Protein AF-A0A2J6WGG9-F1 (afdb_monomer)

Radius of gyration: 17.37 Å; Cα contacts (8 Å, |Δi|>4): 308; chains: 1; bounding box: 37×40×48 Å

Mean predicted aligned error: 5.73 Å

Foldseek 3Di:
DPDPQKKKFKAAQQQATCDIPDPVCRVRHRPHPCVPPQEPVVVVLVVLVLVLCLVVQAKAKDKFWDADQFKTWIWIWIWGADPNSMIMIMIGTDDIDTDPDGDDADPPDPAEWEAEPGHRFTDDPLDTHRPVVCCVVVVQVVDPHHHHYDYYHGPVRVVVSVVSSVVSSVD

Secondary structure (DSSP, 8-state):
----SEEEEEE-TT-BEEEES-TGGGGGTTSBGGGG---HHHHHHHHHHHHHHHHH-S-EEEEEE---SSEEEEEEEEEEE-GGG-EEEEEEEEEEEE-SS-----TT-S-EEEEETTT-PEEETTEEE-HHHHHHHTTGGGSSSPPEEEEE--HHHHHHHHHHHHHHHH-

Sequence (171 aa):
MAENNTLIYYLDENNVILNTSEILAKQNICKNYFDFINDEMLKIILSRIFDSVRKKGSPFKTSYRCDNEDELRLYDLEITPMVNNILKLKHELVNTTKRATKLHFSSNSDIIFTMCAWCNKIKYRDIFIELEDAVNKMKLLEYNFLPKFSHGICPDCYTGLIKEIEEYERK

Organism: NCBI:txid477976

pLDDT: mean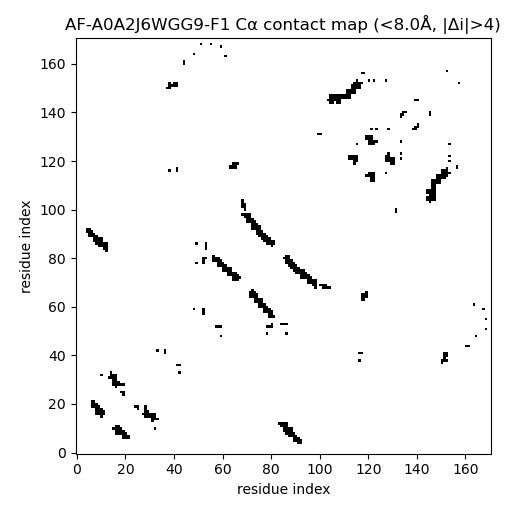 88.32, std 12.35, range [38.44, 98.69]

Structure (mmCIF, N/CA/C/O backbone):
data_AF-A0A2J6WGG9-F1
#
_entry.id   AF-A0A2J6WGG9-F1
#
loop_
_atom_site.group_PDB
_atom_site.id
_atom_site.type_symbol
_atom_site.label_atom_id
_atom_site.label_alt_id
_atom_site.label_comp_id
_atom_site.label_asym_id
_atom_site.label_entity_id
_atom_site.label_seq_id
_atom_site.pdbx_PDB_ins_code
_atom_site.Cartn_x
_atom_site.Cartn_y
_atom_site.Cartn_z
_atom_site.occupancy
_atom_site.B_iso_or_equiv
_a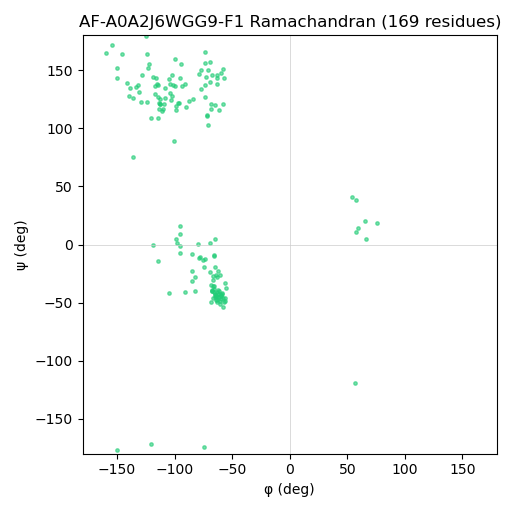tom_site.auth_seq_id
_atom_site.auth_comp_id
_atom_site.auth_asym_id
_atom_site.auth_atom_id
_atom_site.pdbx_PDB_model_num
ATOM 1 N N . MET A 1 1 ? 6.583 24.698 -0.724 1.00 38.44 1 MET A N 1
ATOM 2 C CA . MET A 1 1 ? 5.472 24.198 0.113 1.00 38.44 1 MET A CA 1
ATOM 3 C C . MET A 1 1 ? 6.020 22.980 0.824 1.00 38.44 1 MET A C 1
ATOM 5 O O . MET A 1 1 ? 6.586 22.148 0.134 1.00 38.44 1 MET A O 1
ATOM 9 N N . ALA A 1 2 ? 6.008 22.936 2.157 1.00 40.22 2 ALA A N 1
ATOM 10 C CA . ALA A 1 2 ? 6.497 21.760 2.873 1.00 40.22 2 ALA A CA 1
ATOM 11 C C . ALA A 1 2 ? 5.618 20.570 2.468 1.00 40.22 2 ALA A C 1
ATOM 13 O O . ALA A 1 2 ? 4.406 20.627 2.677 1.00 40.22 2 ALA A O 1
ATOM 14 N N . GLU A 1 3 ? 6.196 19.562 1.814 1.00 54.19 3 GLU A N 1
ATOM 15 C CA . GLU A 1 3 ? 5.492 18.302 1.593 1.00 54.19 3 GLU A CA 1
ATOM 16 C C . GLU A 1 3 ? 5.115 17.765 2.967 1.00 54.19 3 GLU A C 1
ATOM 18 O O . GLU A 1 3 ? 5.949 17.620 3.861 1.00 54.19 3 GLU A O 1
ATOM 23 N N . ASN A 1 4 ? 3.818 17.578 3.178 1.00 63.12 4 ASN A N 1
ATOM 24 C CA . ASN A 1 4 ? 3.342 16.983 4.403 1.00 63.12 4 ASN A CA 1
ATOM 25 C C . ASN A 1 4 ? 3.747 15.508 4.320 1.00 63.12 4 ASN A C 1
ATOM 27 O O . ASN A 1 4 ? 3.121 14.738 3.599 1.00 63.12 4 ASN A O 1
ATOM 31 N N . ASN A 1 5 ? 4.807 15.112 5.029 1.00 85.06 5 ASN A N 1
ATOM 32 C CA . ASN A 1 5 ? 5.339 13.740 5.013 1.00 85.06 5 ASN A CA 1
ATOM 33 C C . ASN A 1 5 ? 4.362 12.707 5.598 1.00 85.06 5 ASN A C 1
ATOM 35 O O . ASN A 1 5 ? 4.718 11.550 5.796 1.00 85.06 5 ASN A O 1
ATOM 39 N N . THR A 1 6 ? 3.145 13.116 5.949 1.00 91.19 6 THR A N 1
ATOM 40 C CA . THR A 1 6 ? 2.136 12.270 6.560 1.00 91.19 6 THR A CA 1
ATOM 41 C C . THR A 1 6 ? 0.770 12.516 5.931 1.00 91.19 6 THR A C 1
ATOM 43 O O . THR A 1 6 ? 0.247 13.632 5.951 1.00 91.19 6 THR A O 1
ATOM 46 N N . LEU A 1 7 ? 0.159 11.433 5.461 1.00 92.88 7 LEU A N 1
ATOM 47 C CA . LEU A 1 7 ? -1.213 11.382 4.975 1.00 92.88 7 LEU A CA 1
ATOM 48 C C . LEU A 1 7 ? -2.036 10.497 5.911 1.00 92.88 7 LEU A C 1
ATOM 50 O O . LEU A 1 7 ? -1.668 9.359 6.192 1.00 92.88 7 LEU A O 1
ATOM 54 N N . ILE A 1 8 ? -3.150 11.025 6.408 1.00 96.19 8 ILE A N 1
ATOM 55 C CA . ILE A 1 8 ? -4.048 10.316 7.316 1.00 96.19 8 ILE A CA 1
ATOM 56 C C . ILE A 1 8 ? -5.406 10.150 6.651 1.00 96.19 8 ILE A C 1
ATOM 58 O O . ILE A 1 8 ? -5.939 11.118 6.108 1.00 96.19 8 ILE A O 1
ATOM 62 N N . TYR A 1 9 ? -5.984 8.958 6.764 1.00 97.12 9 TYR A N 1
ATOM 63 C CA . TYR A 1 9 ? -7.390 8.686 6.479 1.00 97.12 9 TYR A CA 1
ATOM 64 C C . TYR A 1 9 ? -8.097 8.184 7.735 1.00 97.12 9 TYR A C 1
ATOM 66 O O . TYR A 1 9 ? -7.519 7.447 8.535 1.00 97.12 9 TYR A O 1
ATOM 74 N N . TYR A 1 10 ? -9.358 8.572 7.887 1.00 97.81 10 TYR A N 1
ATOM 75 C CA . TYR A 1 10 ? -10.272 8.022 8.880 1.00 97.81 10 TYR A CA 1
ATOM 76 C C . TYR A 1 10 ? -11.355 7.255 8.143 1.00 97.81 10 TYR A C 1
ATOM 78 O O . TYR A 1 10 ? -12.042 7.845 7.309 1.00 97.81 10 TYR A O 1
ATOM 86 N N . LEU A 1 11 ? -11.484 5.964 8.425 1.00 98.31 11 LEU A N 1
ATOM 87 C CA . LEU A 1 11 ? -12.409 5.069 7.741 1.00 98.31 11 LEU A CA 1
ATOM 88 C C . LEU A 1 11 ? -13.484 4.583 8.707 1.00 98.31 11 LEU A C 1
ATOM 90 O O . LEU A 1 11 ? -13.152 4.226 9.835 1.00 98.31 11 LEU A O 1
ATOM 94 N N . ASP A 1 12 ? -14.741 4.539 8.277 1.00 97.81 12 ASP A N 1
ATOM 95 C CA . ASP A 1 12 ? -15.807 3.888 9.046 1.00 97.81 12 ASP A CA 1
ATOM 96 C C . ASP A 1 12 ? -15.715 2.351 8.985 1.00 97.81 12 ASP A C 1
ATOM 98 O O . ASP A 1 12 ? -14.765 1.783 8.440 1.00 97.81 12 ASP A O 1
ATOM 102 N N . GLU A 1 13 ? -16.702 1.655 9.549 1.00 96.38 13 GLU A N 1
ATOM 103 C CA . GLU A 1 13 ? -16.788 0.188 9.531 1.00 96.38 13 GLU A CA 1
ATOM 104 C C . GLU A 1 13 ? -16.922 -0.418 8.123 1.00 96.38 13 GLU A C 1
ATOM 106 O O . GLU A 1 13 ? -16.510 -1.556 7.911 1.00 96.38 13 GLU A O 1
ATOM 111 N N . ASN A 1 14 ? -17.402 0.357 7.146 1.00 96.81 14 ASN A N 1
ATOM 112 C CA . ASN A 1 14 ? -17.543 -0.042 5.745 1.00 96.81 14 ASN A CA 1
ATOM 113 C C . ASN A 1 14 ? -16.343 0.393 4.884 1.00 96.81 14 ASN A C 1
ATOM 115 O O . ASN A 1 14 ? -16.369 0.260 3.658 1.00 96.81 14 ASN A O 1
ATOM 119 N N . ASN A 1 15 ? -15.271 0.886 5.514 1.00 97.44 15 ASN A N 1
ATOM 120 C CA . ASN A 1 15 ? -14.072 1.425 4.869 1.00 97.44 15 ASN A CA 1
ATOM 121 C C . ASN A 1 15 ? -14.325 2.708 4.051 1.00 97.44 15 ASN A C 1
ATOM 123 O O . ASN A 1 15 ? -13.518 3.059 3.186 1.00 97.44 15 ASN A O 1
ATOM 127 N N . VAL A 1 16 ? -15.424 3.420 4.313 1.00 97.69 16 VAL A N 1
ATOM 128 C CA . VAL A 1 16 ? -15.723 4.718 3.699 1.00 97.69 16 VAL A CA 1
ATOM 129 C C . VAL A 1 16 ? -14.885 5.799 4.367 1.00 97.69 16 VAL A C 1
ATOM 131 O O 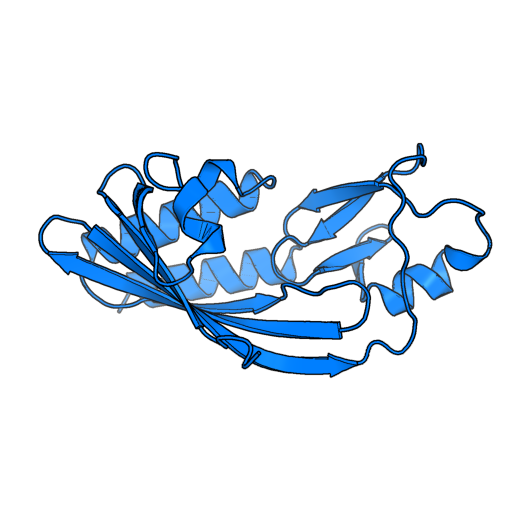. VAL A 1 16 ? -14.794 5.873 5.593 1.00 97.69 16 VAL A O 1
ATOM 134 N N . ILE A 1 17 ? -14.274 6.663 3.557 1.00 97.69 17 ILE A N 1
ATOM 135 C CA . ILE A 1 17 ? -13.437 7.760 4.041 1.00 97.69 17 ILE A CA 1
ATOM 136 C C . ILE A 1 17 ? -14.323 8.831 4.687 1.00 97.69 17 ILE A C 1
ATOM 138 O O . ILE A 1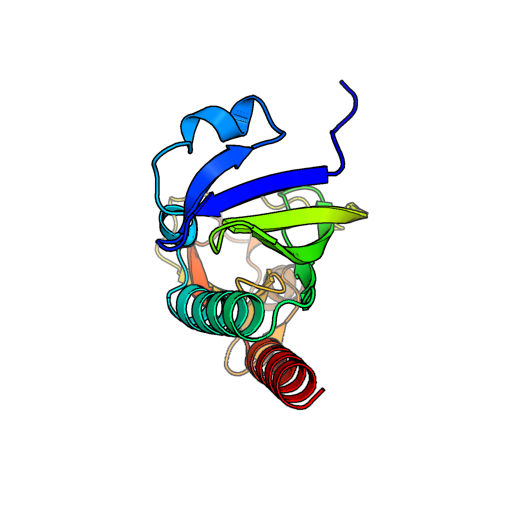 17 ? -15.056 9.549 4.006 1.00 97.69 17 ILE A O 1
ATOM 142 N N . LEU A 1 18 ? -14.211 8.973 6.005 1.00 96.69 18 LEU A N 1
ATOM 143 C CA . LEU A 1 18 ? -14.895 9.989 6.805 1.00 96.69 18 LEU A CA 1
ATOM 144 C C . LEU A 1 18 ? -14.156 11.326 6.778 1.00 96.69 18 LEU A C 1
ATOM 146 O O . LEU A 1 18 ? -14.770 12.390 6.752 1.00 96.69 18 LEU A O 1
ATOM 150 N N . ASN A 1 19 ? -12.825 11.275 6.837 1.00 95.44 19 ASN A N 1
ATOM 151 C CA . ASN A 1 19 ? -11.979 12.459 6.884 1.00 95.44 19 ASN A CA 1
ATOM 152 C C . ASN A 1 19 ? -10.544 12.128 6.455 1.00 95.44 19 ASN A C 1
ATOM 154 O O . ASN A 1 19 ? -10.132 10.966 6.440 1.00 95.44 19 ASN A O 1
ATOM 158 N N . THR A 1 20 ? -9.761 13.160 6.155 1.00 94.06 20 THR A N 1
ATOM 159 C CA . THR A 1 20 ? -8.345 13.047 5.809 1.00 94.06 20 THR A CA 1
ATOM 160 C C . THR A 1 20 ? -7.560 14.290 6.227 1.00 94.06 20 THR A C 1
ATOM 162 O O . THR A 1 20 ? -8.116 15.387 6.313 1.00 94.06 20 THR A O 1
ATOM 165 N N . SER A 1 21 ? -6.264 14.130 6.511 1.00 90.06 21 SER A N 1
ATOM 166 C CA . SER A 1 21 ? -5.379 15.250 6.860 1.00 90.06 21 SER A CA 1
ATOM 167 C C . SER A 1 21 ? -4.996 16.123 5.664 1.00 90.06 21 SER A C 1
ATOM 169 O O . SER A 1 21 ? -4.558 17.256 5.865 1.00 90.06 21 SER A O 1
ATOM 171 N N . GLU A 1 22 ? -5.133 15.626 4.432 1.00 84.06 22 GLU A N 1
ATOM 172 C CA . GLU A 1 22 ? -4.649 16.315 3.237 1.00 84.06 22 GLU A CA 1
ATOM 173 C C . GLU A 1 22 ? -5.786 16.974 2.452 1.00 84.06 22 GLU A C 1
ATOM 175 O O . GLU A 1 22 ? -6.800 16.356 2.136 1.00 84.06 22 GLU A O 1
ATOM 180 N N . ILE A 1 23 ? -5.608 18.253 2.102 1.00 80.31 23 ILE A N 1
ATOM 181 C CA . ILE A 1 23 ? -6.630 19.048 1.403 1.00 80.31 23 ILE A CA 1
ATOM 182 C C . ILE A 1 23 ? -6.997 18.414 0.058 1.00 80.31 23 ILE A C 1
ATOM 184 O O . ILE A 1 23 ? -8.180 18.317 -0.259 1.00 80.31 23 ILE A O 1
ATOM 188 N N . LEU A 1 24 ? -6.003 17.948 -0.702 1.00 79.38 24 LEU A N 1
ATOM 189 C CA . LEU A 1 24 ? -6.220 17.320 -2.007 1.00 79.38 24 LEU A CA 1
ATOM 190 C C . LEU A 1 24 ? -6.965 15.985 -1.892 1.00 79.38 24 LEU A C 1
ATOM 192 O O . LEU A 1 24 ? -7.755 15.642 -2.767 1.00 79.38 24 LEU A O 1
ATOM 196 N N . ALA A 1 25 ? -6.789 15.264 -0.784 1.00 82.81 25 ALA A N 1
ATOM 197 C CA . ALA A 1 25 ? -7.487 14.011 -0.532 1.00 82.81 25 ALA A CA 1
ATOM 198 C C . ALA A 1 25 ? -8.945 14.216 -0.079 1.00 82.81 25 ALA A C 1
ATOM 200 O O . ALA A 1 25 ? -9.714 13.256 -0.058 1.00 82.81 25 ALA A O 1
ATOM 201 N N . LYS A 1 26 ? -9.386 15.444 0.247 1.00 87.88 26 LYS A N 1
ATOM 202 C CA . LYS A 1 26 ? -10.775 15.701 0.686 1.00 87.88 26 LYS A CA 1
ATOM 203 C C . LYS A 1 26 ? -11.821 15.333 -0.364 1.00 87.88 26 LYS A C 1
ATOM 205 O O . LYS A 1 26 ? -12.938 14.980 -0.006 1.00 87.88 26 LYS A O 1
ATOM 210 N N . GLN A 1 27 ? -11.458 15.344 -1.646 1.00 89.31 27 GLN A N 1
ATOM 211 C CA . GLN A 1 27 ? -12.323 14.874 -2.738 1.00 89.31 27 GLN A CA 1
ATOM 212 C C . GLN A 1 27 ? -12.626 13.361 -2.688 1.00 89.31 27 GLN A C 1
ATOM 214 O O . GLN A 1 27 ? -13.444 12.860 -3.467 1.00 89.31 27 GLN A O 1
ATOM 219 N N . ASN A 1 28 ? -11.939 12.630 -1.804 1.00 91.00 28 ASN A N 1
ATOM 220 C CA . ASN A 1 28 ? -12.120 11.200 -1.586 1.00 91.00 28 ASN A CA 1
ATOM 221 C C . ASN A 1 28 ? -13.066 10.894 -0.416 1.00 91.00 28 ASN A C 1
ATOM 223 O O . ASN A 1 28 ? -13.434 9.739 -0.229 1.00 91.00 28 ASN A O 1
ATOM 227 N N . ILE A 1 29 ? -13.483 11.907 0.353 1.00 94.81 29 ILE A N 1
ATOM 228 C CA . ILE A 1 29 ? -14.473 11.746 1.425 1.00 94.81 29 ILE A CA 1
ATOM 229 C C . ILE A 1 29 ? -15.772 11.158 0.844 1.00 94.81 29 ILE A C 1
ATOM 231 O O . ILE A 1 29 ? -16.151 11.464 -0.287 1.00 94.81 29 ILE A O 1
ATOM 235 N N . CYS A 1 30 ? -16.430 10.294 1.620 1.00 96.06 30 CYS A N 1
ATOM 236 C CA . CYS A 1 30 ? -17.617 9.515 1.248 1.00 96.06 30 CYS A CA 1
ATOM 237 C C . CYS A 1 30 ? -17.407 8.443 0.162 1.00 96.06 30 CYS A C 1
ATOM 239 O O . CYS A 1 30 ? -18.379 7.803 -0.233 1.00 96.06 30 CYS A O 1
ATOM 241 N N . LYS A 1 31 ? -16.174 8.203 -0.302 1.00 96.88 31 LYS A N 1
ATOM 242 C CA . LYS A 1 31 ? -15.840 7.068 -1.182 1.00 96.88 31 LYS A CA 1
ATOM 243 C C . LYS A 1 31 ? -15.227 5.925 -0.382 1.00 96.88 31 LYS A C 1
ATOM 245 O O . LYS A 1 31 ? -14.718 6.145 0.722 1.00 96.88 31 LYS A O 1
ATOM 250 N N . ASN A 1 32 ? -15.266 4.711 -0.928 1.00 97.06 32 ASN A N 1
ATOM 251 C CA . ASN A 1 32 ? -14.608 3.581 -0.292 1.00 97.06 32 ASN A CA 1
ATOM 252 C C . ASN A 1 32 ? -13.090 3.712 -0.468 1.00 97.06 32 ASN A C 1
ATOM 254 O O . ASN A 1 32 ? -12.614 4.039 -1.553 1.00 97.06 32 ASN A O 1
ATOM 258 N N . TYR A 1 33 ? -12.311 3.439 0.578 1.00 96.25 33 TYR A N 1
ATOM 259 C CA . TYR A 1 33 ? -10.849 3.460 0.486 1.00 96.25 33 TYR A CA 1
ATOM 260 C C . TYR A 1 33 ? -10.320 2.521 -0.613 1.00 96.25 33 TYR A C 1
ATOM 262 O O . TYR A 1 33 ? -9.346 2.844 -1.293 1.00 96.25 33 TYR A O 1
ATOM 270 N N . PHE A 1 34 ? -10.995 1.392 -0.848 1.00 95.81 34 PHE A N 1
ATOM 271 C CA . PHE A 1 34 ? -10.614 0.437 -1.885 1.00 95.81 34 PHE A CA 1
ATOM 272 C C . PHE A 1 34 ? -10.927 0.892 -3.314 1.00 95.81 34 PHE A C 1
ATOM 274 O O . PHE A 1 34 ? -10.363 0.315 -4.242 1.00 95.81 34 PHE A O 1
ATOM 281 N N . ASP A 1 35 ? -11.721 1.949 -3.517 1.00 93.81 35 ASP A N 1
ATOM 282 C CA . ASP A 1 35 ? -11.977 2.511 -4.855 1.00 93.81 35 ASP A CA 1
ATOM 283 C C . ASP A 1 35 ? -10.703 3.102 -5.485 1.00 93.81 35 ASP A C 1
ATOM 285 O O . ASP A 1 35 ? -10.621 3.282 -6.698 1.00 93.81 35 ASP A O 1
ATOM 289 N N . PHE A 1 36 ? -9.692 3.394 -4.662 1.00 90.00 36 PHE A N 1
ATOM 290 C CA . PHE A 1 36 ? -8.408 3.963 -5.081 1.00 90.00 36 PHE A CA 1
ATOM 291 C C . PHE A 1 36 ? -7.302 2.916 -5.234 1.00 90.00 36 PHE A C 1
ATOM 293 O O . PHE A 1 36 ? -6.163 3.261 -5.549 1.00 90.00 36 PHE A O 1
ATOM 300 N N . ILE A 1 37 ? -7.620 1.642 -5.004 1.00 90.12 37 ILE A N 1
ATOM 301 C CA . ILE A 1 37 ? -6.685 0.528 -5.132 1.00 90.12 37 ILE A CA 1
ATOM 302 C C . ILE A 1 37 ? -7.092 -0.280 -6.358 1.00 90.12 37 ILE A C 1
ATOM 304 O O . ILE A 1 37 ? -8.201 -0.793 -6.432 1.00 90.12 37 ILE A O 1
ATOM 308 N N . ASN A 1 38 ? -6.194 -0.409 -7.332 1.00 86.50 38 ASN A N 1
ATOM 309 C CA . ASN A 1 38 ? -6.495 -1.152 -8.561 1.00 86.50 38 ASN A CA 1
ATOM 310 C C . ASN A 1 38 ? -6.260 -2.662 -8.426 1.00 86.50 38 ASN A C 1
ATOM 312 O O . ASN A 1 38 ? -6.809 -3.435 -9.203 1.00 86.50 38 ASN A O 1
ATOM 316 N N . ASP A 1 39 ? -5.425 -3.085 -7.476 1.00 90.12 39 ASP A N 1
ATOM 317 C CA . ASP A 1 39 ? -5.045 -4.487 -7.315 1.00 90.12 39 ASP A CA 1
ATOM 318 C C . ASP A 1 39 ? -5.992 -5.234 -6.366 1.00 90.12 39 ASP A C 1
ATOM 320 O O . ASP A 1 39 ? -6.093 -4.906 -5.183 1.00 90.12 39 ASP A O 1
ATOM 324 N N . GLU A 1 40 ? -6.670 -6.262 -6.876 1.00 90.88 40 GLU A N 1
ATOM 325 C CA . GLU A 1 40 ? -7.644 -7.050 -6.107 1.00 90.88 40 GLU A CA 1
ATOM 326 C C . GLU A 1 40 ? -6.992 -7.854 -4.975 1.00 90.88 40 GLU A C 1
ATOM 328 O O . GLU A 1 40 ? -7.556 -7.971 -3.887 1.00 90.88 40 GLU A O 1
ATOM 333 N N . MET A 1 41 ? -5.776 -8.367 -5.185 1.00 92.75 41 MET A N 1
ATOM 334 C CA . MET A 1 41 ? -5.061 -9.102 -4.139 1.00 92.75 41 MET A CA 1
ATOM 335 C C . MET A 1 41 ? -4.694 -8.189 -2.969 1.00 92.75 41 MET A C 1
ATOM 337 O O . MET A 1 41 ? -4.858 -8.572 -1.810 1.00 92.75 41 MET A O 1
ATOM 341 N N . LEU A 1 42 ? -4.255 -6.965 -3.254 1.00 94.31 42 LEU A N 1
ATOM 342 C CA . LEU A 1 42 ? -3.973 -5.957 -2.246 1.00 94.31 42 LEU A CA 1
ATOM 343 C C . LEU A 1 42 ? -5.234 -5.563 -1.473 1.00 94.31 42 LEU A C 1
ATOM 345 O O . LEU A 1 42 ? -5.162 -5.439 -0.250 1.00 94.31 42 LEU A O 1
ATOM 349 N N . LYS A 1 43 ? -6.388 -5.419 -2.143 1.00 95.56 43 LYS A N 1
ATOM 350 C CA . LYS A 1 43 ? -7.671 -5.189 -1.455 1.00 95.56 43 LYS A CA 1
ATOM 351 C C . LYS A 1 43 ? -7.963 -6.305 -0.461 1.00 95.56 43 LYS A C 1
ATOM 353 O O . LYS A 1 43 ? -8.212 -6.010 0.698 1.00 95.56 43 LYS A O 1
ATOM 358 N N . ILE A 1 44 ? -7.851 -7.569 -0.876 1.00 95.44 44 ILE A N 1
ATOM 359 C CA . ILE A 1 44 ? -8.092 -8.731 -0.003 1.00 95.44 44 ILE A CA 1
ATOM 360 C C . ILE A 1 44 ? -7.163 -8.710 1.220 1.00 95.44 44 ILE A C 1
ATOM 362 O O . ILE A 1 44 ? -7.618 -8.909 2.349 1.00 95.44 44 ILE A O 1
ATOM 366 N N . ILE A 1 45 ? -5.869 -8.448 1.013 1.00 96.56 45 ILE A N 1
ATOM 367 C CA . ILE A 1 45 ? -4.881 -8.387 2.098 1.00 96.56 45 ILE A CA 1
ATOM 368 C C . ILE A 1 45 ? -5.215 -7.248 3.070 1.00 96.56 45 ILE A C 1
ATOM 370 O O . ILE A 1 45 ? -5.260 -7.468 4.281 1.00 96.56 45 ILE A O 1
ATOM 374 N N . LEU A 1 46 ? -5.493 -6.046 2.559 1.00 97.38 46 LEU A N 1
ATOM 375 C CA . LEU A 1 46 ? -5.840 -4.892 3.388 1.00 97.38 46 LEU A CA 1
ATOM 376 C C . LEU A 1 46 ? -7.176 -5.076 4.110 1.00 97.38 46 LEU A C 1
ATOM 378 O O . LEU A 1 46 ? -7.264 -4.713 5.278 1.00 97.38 46 LEU A O 1
ATOM 382 N N . SER A 1 47 ? -8.183 -5.683 3.477 1.00 97.38 47 SER A N 1
ATOM 383 C CA . SER A 1 47 ? -9.443 -6.052 4.133 1.00 97.38 47 SER A CA 1
ATOM 384 C C . SER A 1 47 ? -9.189 -6.950 5.339 1.00 97.38 47 SER A C 1
ATOM 386 O O . SER A 1 47 ? -9.652 -6.635 6.432 1.00 97.38 47 SER A O 1
ATOM 388 N N . ARG A 1 48 ? -8.374 -8.006 5.182 1.00 97.56 48 ARG A N 1
ATOM 389 C CA . ARG A 1 48 ? -8.006 -8.879 6.306 1.00 97.56 48 ARG A CA 1
ATOM 390 C C . ARG A 1 48 ? -7.295 -8.104 7.415 1.00 97.56 48 ARG A C 1
ATOM 392 O O . ARG A 1 48 ? -7.623 -8.291 8.582 1.00 97.56 48 ARG A O 1
ATOM 399 N N . ILE A 1 49 ? -6.353 -7.222 7.070 1.00 98.12 49 ILE A N 1
ATOM 400 C CA . ILE A 1 49 ? -5.671 -6.380 8.063 1.00 98.12 49 ILE A CA 1
ATOM 401 C C . ILE A 1 49 ? -6.681 -5.495 8.803 1.00 98.12 49 ILE A C 1
ATOM 403 O O . ILE A 1 49 ? -6.660 -5.445 10.030 1.00 98.12 49 ILE A O 1
ATOM 407 N N . PHE A 1 50 ? -7.570 -4.807 8.084 1.00 98.38 50 PHE A N 1
ATOM 408 C CA . PHE A 1 50 ? -8.553 -3.894 8.670 1.00 98.38 50 PHE A CA 1
ATOM 409 C C . PHE A 1 50 ? -9.496 -4.628 9.623 1.00 98.38 50 PHE A C 1
ATOM 411 O O . PHE A 1 50 ? -9.713 -4.166 10.744 1.00 98.38 50 PHE A O 1
ATOM 418 N N . ASP A 1 51 ? -9.996 -5.792 9.217 1.00 97.81 51 ASP A N 1
ATOM 419 C CA . ASP A 1 51 ? -10.874 -6.621 10.040 1.00 97.81 51 ASP A CA 1
ATOM 420 C C . ASP A 1 51 ? -10.155 -7.129 11.292 1.00 97.81 51 ASP A C 1
ATOM 422 O O . ASP A 1 51 ? -10.686 -7.023 12.403 1.00 97.81 51 ASP A O 1
ATOM 426 N N . SER A 1 52 ? -8.916 -7.604 11.146 1.00 97.81 52 SER A N 1
ATOM 427 C CA . SER A 1 52 ? -8.094 -8.042 12.275 1.00 97.81 52 SER A CA 1
ATOM 428 C C . SER A 1 52 ? -7.798 -6.889 13.238 1.00 97.81 52 SER A C 1
ATOM 430 O O . SER A 1 52 ? -7.885 -7.082 14.452 1.00 97.81 52 SER A O 1
ATOM 432 N N . VAL A 1 53 ? -7.544 -5.675 12.735 1.00 98.38 53 VAL A N 1
ATOM 433 C CA . VAL A 1 53 ? -7.330 -4.483 13.570 1.00 98.38 53 VAL A CA 1
ATOM 434 C C . VAL A 1 53 ? -8.587 -4.067 14.325 1.00 98.38 53 VAL A C 1
ATOM 436 O O . VAL A 1 53 ? -8.511 -3.825 15.533 1.00 98.38 53 VAL A O 1
ATOM 439 N N . ARG A 1 54 ? -9.749 -4.030 13.661 1.00 97.69 54 ARG A N 1
ATOM 440 C CA . ARG A 1 54 ? -11.033 -3.737 14.322 1.00 97.69 54 ARG A CA 1
ATOM 441 C C . ARG A 1 54 ? -11.343 -4.759 15.410 1.00 97.69 54 ARG A C 1
ATOM 443 O O . ARG A 1 54 ? -11.677 -4.381 16.528 1.00 97.69 54 ARG A O 1
ATOM 450 N N . LYS A 1 55 ? -11.192 -6.050 15.098 1.00 96.56 55 LYS A N 1
ATOM 451 C CA . LYS A 1 55 ? -11.495 -7.152 16.019 1.00 96.56 55 LYS A CA 1
ATOM 452 C C . LYS A 1 55 ? -10.582 -7.156 17.241 1.00 96.56 55 LYS A C 1
ATOM 454 O O . LYS A 1 55 ? -11.045 -7.419 18.348 1.00 96.56 55 LYS A O 1
ATOM 459 N N . LYS A 1 56 ? -9.286 -6.921 17.039 1.00 96.06 56 LYS A N 1
ATOM 460 C CA . LYS A 1 56 ? -8.283 -7.025 18.099 1.00 96.06 56 LYS A CA 1
ATOM 461 C C . LYS A 1 56 ? -8.156 -5.752 18.935 1.00 96.06 56 LYS A C 1
ATOM 463 O O . LYS A 1 56 ? -7.829 -5.833 20.115 1.00 96.06 56 LYS A O 1
ATOM 468 N N . GLY A 1 57 ? -8.393 -4.582 18.346 1.00 96.62 57 GLY A N 1
ATOM 469 C CA . GLY A 1 57 ? -8.316 -3.312 19.066 1.00 96.62 57 GLY A CA 1
ATOM 470 C C . GLY A 1 57 ? -6.888 -2.819 19.342 1.00 96.62 57 GLY A C 1
ATOM 471 O O . GLY A 1 57 ? -6.706 -1.945 20.185 1.00 96.62 57 GLY A O 1
ATOM 472 N N . SER A 1 58 ? -5.871 -3.323 18.629 1.00 97.69 58 SER A N 1
ATOM 473 C CA . SER A 1 58 ? -4.483 -2.831 18.711 1.00 97.69 58 SER A CA 1
ATOM 474 C C . SER A 1 58 ? -3.933 -2.384 17.346 1.00 97.69 58 SER A C 1
ATOM 476 O O . SER A 1 58 ? -4.333 -2.956 16.336 1.00 97.69 58 SER A O 1
ATOM 478 N N . PRO A 1 59 ? -2.986 -1.433 17.261 1.00 98.19 59 PRO A N 1
ATOM 479 C CA . PRO A 1 59 ? -2.442 -0.988 15.974 1.00 98.19 59 PRO A CA 1
ATOM 480 C C . PRO A 1 59 ? -1.693 -2.077 15.192 1.00 98.19 59 PRO A C 1
ATOM 482 O O . PRO A 1 59 ? -0.952 -2.863 15.785 1.00 98.19 59 PRO A O 1
ATOM 485 N N . PHE A 1 60 ? -1.828 -2.072 13.865 1.00 98.56 60 PHE A N 1
ATOM 486 C CA . PHE A 1 60 ? -0.987 -2.829 12.929 1.00 98.56 60 PHE A CA 1
ATOM 487 C C . PHE A 1 60 ? -0.012 -1.884 12.221 1.00 98.56 60 PHE A C 1
ATOM 489 O O . PHE A 1 60 ? -0.380 -0.753 11.901 1.00 98.56 60 PHE A O 1
ATOM 496 N N . LYS A 1 61 ? 1.224 -2.334 11.979 1.00 98.12 61 LYS A N 1
ATOM 497 C CA . LYS A 1 61 ? 2.272 -1.552 11.309 1.00 98.12 61 LYS A CA 1
ATOM 498 C C . LYS A 1 61 ? 2.955 -2.387 10.240 1.00 98.12 61 LYS A C 1
ATOM 500 O O . LYS A 1 61 ? 3.306 -3.531 10.509 1.00 98.12 61 LYS A O 1
ATOM 505 N N . THR A 1 62 ? 3.170 -1.794 9.075 1.00 97.62 62 THR A N 1
ATOM 506 C CA . THR A 1 62 ? 3.910 -2.389 7.955 1.00 97.62 62 THR A CA 1
ATOM 507 C C . THR A 1 62 ? 4.502 -1.278 7.083 1.00 97.62 62 THR A C 1
ATOM 509 O O . THR A 1 62 ? 4.174 -0.108 7.282 1.00 97.62 62 THR A O 1
ATOM 512 N N . SER A 1 63 ? 5.345 -1.620 6.112 1.00 97.00 63 SER A N 1
ATOM 513 C CA . SER A 1 63 ? 5.977 -0.650 5.208 1.00 97.00 63 SER A CA 1
ATOM 514 C C . SER A 1 63 ? 5.782 -1.055 3.750 1.00 97.00 63 SER A C 1
ATOM 516 O O . SER A 1 63 ? 5.789 -2.240 3.413 1.00 97.00 63 SER A O 1
ATOM 518 N N . TYR A 1 64 ? 5.638 -0.069 2.867 1.00 96.50 64 TYR A N 1
ATOM 519 C CA . TYR A 1 64 ? 5.398 -0.271 1.437 1.00 96.50 64 TYR A CA 1
ATOM 520 C C . TYR A 1 64 ? 6.068 0.820 0.596 1.00 96.50 64 TYR A C 1
ATOM 522 O O . TYR A 1 64 ? 6.461 1.872 1.103 1.00 96.50 64 TYR A O 1
ATOM 530 N N . ARG A 1 65 ? 6.209 0.581 -0.709 1.00 94.00 65 ARG A N 1
ATOM 531 C CA . ARG A 1 65 ? 6.736 1.564 -1.662 1.00 94.00 65 ARG A CA 1
ATOM 532 C C . ARG A 1 65 ? 5.618 2.217 -2.452 1.00 94.00 65 ARG A C 1
ATOM 534 O O . ARG A 1 65 ? 4.736 1.548 -2.978 1.00 94.00 65 ARG A O 1
ATOM 541 N N . CYS A 1 66 ? 5.716 3.527 -2.617 1.00 90.06 66 CYS A N 1
ATOM 542 C CA . CYS A 1 66 ? 4.836 4.306 -3.483 1.00 90.06 66 CYS A CA 1
ATOM 543 C C . CYS A 1 66 ? 5.700 5.281 -4.267 1.00 90.06 66 CYS A C 1
ATOM 545 O O . CYS A 1 66 ? 5.791 6.453 -3.928 1.00 90.06 66 CYS A O 1
ATOM 547 N N . ASP A 1 67 ? 6.417 4.795 -5.268 1.00 89.81 67 ASP A N 1
ATOM 548 C CA . ASP A 1 67 ? 7.408 5.601 -5.971 1.00 89.81 67 ASP A CA 1
ATOM 549 C C . ASP A 1 67 ? 6.745 6.636 -6.897 1.00 89.81 67 ASP A C 1
ATOM 551 O O . ASP A 1 67 ? 5.551 6.558 -7.186 1.00 89.81 67 ASP A O 1
ATOM 555 N N . ASN A 1 68 ? 7.512 7.620 -7.360 1.00 84.88 68 ASN A N 1
ATOM 556 C CA . ASN A 1 68 ? 7.114 8.502 -8.463 1.00 84.88 68 ASN A CA 1
ATOM 557 C C . ASN A 1 68 ? 8.127 8.378 -9.621 1.00 84.88 68 ASN A C 1
ATOM 559 O O . ASN A 1 68 ? 8.985 7.490 -9.607 1.00 84.88 68 ASN A O 1
ATOM 563 N N . GLU A 1 69 ? 8.012 9.231 -10.641 1.00 82.19 69 GLU A N 1
ATOM 564 C CA . GLU A 1 69 ? 8.880 9.208 -11.833 1.00 82.19 69 GLU A CA 1
ATOM 565 C C . GLU A 1 69 ? 10.359 9.502 -11.540 1.00 82.19 69 GLU A C 1
ATOM 567 O O . GLU A 1 69 ? 11.231 9.048 -12.281 1.00 82.19 69 GLU A O 1
ATOM 572 N N . ASP A 1 70 ? 10.646 10.242 -10.467 1.00 86.06 70 ASP A N 1
ATOM 573 C CA . ASP A 1 70 ? 11.977 10.769 -10.148 1.00 86.06 70 ASP A CA 1
ATOM 574 C C . ASP A 1 70 ? 12.566 10.165 -8.860 1.00 86.06 70 ASP A C 1
ATOM 576 O O . ASP A 1 70 ? 13.760 10.315 -8.584 1.00 86.06 70 ASP A O 1
ATOM 580 N N . GLU A 1 71 ? 11.746 9.494 -8.050 1.00 90.75 71 GLU A N 1
ATOM 581 C CA . GLU A 1 71 ? 12.078 9.088 -6.688 1.00 90.75 71 GLU A CA 1
ATOM 582 C C . GLU A 1 71 ? 11.544 7.703 -6.329 1.00 90.75 71 GLU A C 1
ATOM 584 O O . GLU A 1 71 ? 10.395 7.349 -6.606 1.00 90.75 71 GLU A O 1
ATOM 589 N N . LEU A 1 72 ? 12.393 6.957 -5.627 1.00 91.88 72 LEU A N 1
ATOM 590 C CA . LEU A 1 72 ? 12.042 5.782 -4.845 1.00 91.88 72 LEU A CA 1
ATOM 591 C C . LEU A 1 72 ? 11.570 6.257 -3.471 1.00 91.88 72 LEU A C 1
ATOM 593 O O . LEU A 1 72 ? 12.301 6.994 -2.804 1.00 91.88 72 LEU A O 1
ATOM 597 N N . ARG A 1 73 ? 10.366 5.860 -3.051 1.00 93.81 73 ARG A N 1
ATOM 598 C CA . ARG A 1 73 ? 9.741 6.348 -1.812 1.00 93.81 73 ARG A CA 1
ATOM 599 C C . ARG A 1 73 ? 9.266 5.185 -0.955 1.00 93.81 73 ARG A C 1
ATOM 601 O O . ARG A 1 73 ? 8.449 4.376 -1.398 1.00 93.81 73 ARG A O 1
ATOM 608 N N . LEU A 1 74 ? 9.757 5.131 0.278 1.00 95.81 74 LEU A N 1
ATOM 609 C CA . LEU A 1 74 ? 9.352 4.163 1.294 1.00 95.81 74 LEU A CA 1
ATOM 610 C C . LEU A 1 74 ? 8.404 4.832 2.286 1.00 95.81 74 LEU A C 1
ATOM 612 O O . LEU A 1 74 ? 8.742 5.866 2.864 1.00 95.81 74 LEU A O 1
ATOM 616 N N . TYR A 1 75 ? 7.251 4.211 2.501 1.00 96.56 75 TYR A N 1
ATOM 617 C CA . TYR A 1 75 ? 6.248 4.645 3.458 1.00 96.56 75 TYR A CA 1
ATOM 618 C C . TYR A 1 75 ? 6.055 3.606 4.556 1.00 96.56 75 TYR A C 1
ATOM 620 O O . TYR A 1 75 ? 6.010 2.409 4.274 1.00 96.56 75 TYR A O 1
ATOM 628 N N . ASP A 1 76 ? 5.837 4.083 5.774 1.00 97.56 76 ASP A N 1
ATOM 629 C CA . ASP A 1 76 ? 5.233 3.298 6.842 1.00 97.56 76 ASP A CA 1
ATOM 630 C C . ASP A 1 76 ? 3.717 3.494 6.821 1.00 97.56 76 ASP A C 1
ATOM 632 O O . ASP A 1 76 ? 3.212 4.605 6.643 1.00 97.56 76 ASP A O 1
ATOM 636 N N . LEU A 1 77 ? 2.991 2.398 7.012 1.00 97.88 77 LEU A N 1
ATOM 637 C CA . LEU A 1 77 ? 1.551 2.358 7.206 1.00 97.88 77 LEU A CA 1
ATOM 638 C C . LEU A 1 77 ? 1.259 1.886 8.628 1.00 97.88 77 LEU A C 1
ATOM 640 O O . LEU A 1 77 ? 1.533 0.742 8.986 1.00 97.88 77 LEU A O 1
ATOM 644 N N . GLU A 1 78 ? 0.647 2.759 9.422 1.00 98.50 78 GLU A N 1
ATOM 645 C CA . GLU A 1 78 ? 0.067 2.411 10.716 1.00 98.50 78 GLU A CA 1
ATOM 646 C C . GLU A 1 78 ? -1.462 2.446 10.627 1.00 98.50 78 GLU A C 1
ATOM 648 O O . GLU A 1 78 ? -2.047 3.456 10.232 1.00 98.50 78 GLU A O 1
ATOM 653 N N . ILE A 1 79 ? -2.109 1.348 11.016 1.00 98.62 79 ILE A N 1
ATOM 654 C CA . ILE A 1 79 ? -3.566 1.204 11.050 1.00 98.62 79 ILE A CA 1
ATOM 655 C C . ILE A 1 79 ? -3.970 1.055 12.509 1.00 98.62 79 ILE A C 1
ATOM 657 O O . ILE A 1 79 ? -3.703 0.031 13.137 1.00 98.62 79 ILE A O 1
ATOM 661 N N . THR A 1 80 ? -4.610 2.087 13.047 1.00 98.69 80 THR A N 1
ATOM 662 C CA . THR A 1 80 ? -4.950 2.186 14.466 1.00 98.69 80 THR A CA 1
ATOM 663 C C . THR A 1 80 ? -6.465 2.127 14.645 1.00 98.69 80 THR A C 1
ATOM 665 O O . THR A 1 80 ? -7.173 2.937 14.036 1.00 98.69 80 THR A O 1
ATOM 668 N N . PRO A 1 81 ? -6.986 1.202 15.473 1.00 98.19 81 PRO A N 1
ATOM 669 C CA . PRO A 1 81 ? -8.407 1.145 15.763 1.00 98.19 81 PRO A CA 1
ATOM 670 C C . PRO A 1 81 ? -8.808 2.310 16.666 1.00 98.19 81 PRO A C 1
ATOM 672 O O . PRO A 1 81 ? -8.058 2.739 17.545 1.00 98.19 81 PRO A O 1
ATOM 675 N N . MET A 1 82 ? -10.004 2.829 16.433 1.00 97.19 82 MET A N 1
ATOM 676 C CA . MET A 1 82 ? -10.616 3.905 17.198 1.00 97.19 82 MET A CA 1
ATOM 677 C C . MET A 1 82 ? -11.991 3.471 17.718 1.00 97.19 82 MET A C 1
ATOM 679 O O . MET A 1 82 ? -12.456 2.355 17.484 1.00 97.19 82 MET A O 1
ATOM 683 N N . VAL A 1 83 ? -12.654 4.371 18.446 1.00 93.88 83 VAL A N 1
ATOM 684 C CA . VAL A 1 83 ? -14.040 4.175 18.884 1.00 93.88 83 VAL A CA 1
ATOM 685 C C . VAL A 1 83 ? -14.974 3.950 17.689 1.00 93.88 83 VAL A C 1
ATOM 687 O O . VAL A 1 83 ? -14.732 4.466 16.598 1.00 93.88 83 VAL A O 1
ATOM 690 N N . ASN A 1 84 ? -16.059 3.203 17.908 1.00 93.31 84 ASN A N 1
ATOM 691 C CA . ASN A 1 84 ? -17.092 2.918 16.904 1.00 93.31 84 ASN A CA 1
ATOM 692 C C . ASN A 1 84 ? -16.561 2.244 15.621 1.00 93.31 84 ASN A C 1
ATOM 694 O O . ASN A 1 84 ? -16.998 2.589 14.528 1.00 93.31 84 ASN A O 1
ATOM 698 N N . ASN A 1 85 ? -15.600 1.316 15.736 1.00 94.12 85 ASN A N 1
ATOM 699 C CA . ASN A 1 85 ? -15.000 0.580 14.606 1.00 94.12 85 ASN A CA 1
ATOM 700 C C . ASN A 1 85 ? -14.323 1.451 13.532 1.00 94.12 85 ASN A C 1
ATOM 702 O O . ASN A 1 85 ? -13.993 0.956 12.447 1.00 94.12 85 ASN A O 1
ATOM 706 N N . ILE A 1 86 ? -14.072 2.726 13.840 1.00 98.06 86 ILE A N 1
ATOM 707 C CA . ILE A 1 86 ? -13.324 3.619 12.963 1.00 98.06 86 ILE A CA 1
ATOM 708 C C . ILE A 1 86 ? -11.864 3.167 12.922 1.00 98.06 86 ILE A C 1
ATOM 710 O O . ILE A 1 86 ? -11.277 2.824 13.950 1.00 98.06 86 ILE A O 1
ATOM 714 N N . LEU A 1 87 ? -11.256 3.211 11.741 1.00 98.69 87 LEU A N 1
ATOM 715 C CA . LEU A 1 87 ? -9.820 3.016 11.565 1.00 98.69 87 LEU A CA 1
ATOM 716 C C . LEU A 1 87 ? -9.144 4.339 11.218 1.00 98.69 87 LEU A C 1
ATOM 718 O O . LEU A 1 87 ? -9.599 5.070 10.341 1.00 98.69 87 LEU A O 1
ATOM 722 N N . LYS A 1 88 ? -8.018 4.623 11.872 1.00 98.50 88 LYS A N 1
ATOM 723 C CA . LYS A 1 88 ? -7.080 5.670 11.463 1.00 98.50 88 LYS A CA 1
ATOM 724 C C . LYS A 1 88 ? -5.932 5.023 10.703 1.00 98.50 88 LYS A C 1
ATOM 726 O O . LYS A 1 88 ? -5.156 4.278 11.293 1.00 98.50 88 LYS A O 1
ATOM 731 N N . LEU A 1 89 ? -5.799 5.355 9.428 1.00 98.25 89 LEU A N 1
ATOM 732 C CA . LEU A 1 89 ? -4.668 4.963 8.592 1.00 98.25 89 LEU A CA 1
ATOM 733 C C . LEU A 1 89 ? -3.700 6.136 8.540 1.00 98.25 89 LEU A C 1
ATOM 735 O O . LEU A 1 89 ? -4.082 7.210 8.082 1.00 98.25 89 LEU A O 1
ATOM 739 N N . LYS A 1 90 ? -2.468 5.952 9.006 1.00 97.50 90 LYS A N 1
ATOM 740 C CA . LYS A 1 90 ? -1.382 6.929 8.885 1.00 97.50 90 LYS A CA 1
ATOM 741 C C . LYS A 1 90 ? -0.349 6.378 7.907 1.00 97.50 90 LYS A C 1
ATOM 743 O O . LYS A 1 90 ? 0.298 5.383 8.208 1.00 97.50 90 LYS A O 1
ATOM 748 N N . HIS A 1 91 ? -0.193 7.053 6.777 1.00 95.94 91 HIS A N 1
ATOM 749 C CA . HIS A 1 91 ? 0.885 6.843 5.820 1.00 95.94 91 HIS A CA 1
ATOM 750 C C . HIS A 1 91 ? 1.975 7.877 6.096 1.00 95.94 91 HIS A C 1
ATOM 752 O O . HIS A 1 91 ? 1.695 9.075 6.061 1.00 95.94 91 HIS A O 1
ATOM 758 N N . GLU A 1 92 ? 3.196 7.444 6.377 1.00 95.69 92 GLU A N 1
ATOM 759 C CA . GLU A 1 92 ? 4.320 8.320 6.715 1.00 95.69 92 GLU A CA 1
ATOM 760 C C . GLU A 1 92 ? 5.490 8.059 5.773 1.00 95.69 92 GLU A C 1
ATOM 762 O O . GLU A 1 92 ? 5.951 6.930 5.664 1.00 95.69 92 GLU A O 1
ATOM 767 N N . LEU A 1 93 ? 5.950 9.093 5.068 1.00 95.44 93 LEU A N 1
ATOM 768 C CA . LEU A 1 93 ? 7.115 9.005 4.194 1.00 95.44 93 LEU A CA 1
ATOM 769 C C . LEU A 1 93 ? 8.373 8.888 5.059 1.00 95.44 93 LEU A C 1
ATOM 771 O O . LEU A 1 93 ? 8.760 9.842 5.735 1.00 95.44 93 LEU A O 1
ATOM 775 N N . VAL A 1 94 ? 9.003 7.717 5.025 1.00 95.50 94 VAL A N 1
ATOM 776 C CA . VAL A 1 94 ? 10.177 7.385 5.843 1.00 95.50 94 VAL A CA 1
ATOM 777 C C . VAL A 1 94 ? 11.466 7.729 5.114 1.00 95.50 94 VAL A C 1
ATOM 779 O O . VAL A 1 94 ? 12.415 8.226 5.718 1.00 95.50 94 VAL A O 1
ATOM 782 N N . ASN A 1 95 ? 11.521 7.443 3.813 1.00 94.25 95 ASN A N 1
ATOM 783 C CA . ASN A 1 95 ? 12.722 7.650 3.019 1.00 94.25 95 ASN A CA 1
ATOM 784 C C . ASN A 1 95 ? 12.388 7.966 1.562 1.00 94.25 95 ASN A C 1
ATOM 786 O O . ASN A 1 95 ? 11.495 7.353 0.972 1.00 94.25 95 ASN A O 1
ATOM 790 N N . THR A 1 96 ? 13.185 8.857 0.980 1.00 94.19 96 THR A N 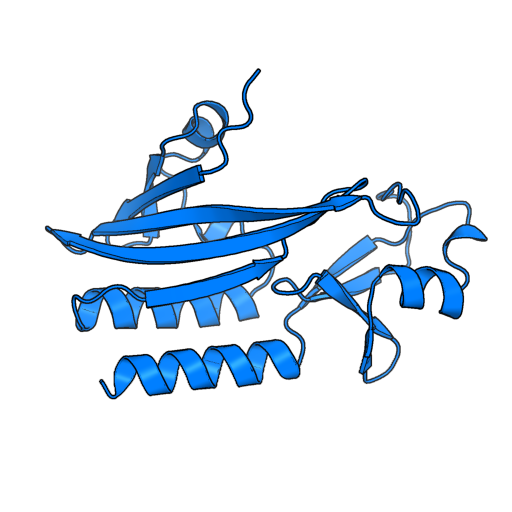1
ATOM 791 C CA . THR A 1 96 ? 13.135 9.224 -0.434 1.00 94.19 96 THR A CA 1
ATOM 792 C C . THR A 1 96 ? 14.540 9.167 -1.009 1.00 94.19 96 THR A C 1
ATOM 794 O O . THR A 1 96 ? 15.479 9.730 -0.451 1.00 94.19 96 THR A O 1
ATOM 797 N N . THR A 1 97 ? 14.707 8.502 -2.146 1.00 92.56 97 THR A N 1
ATOM 798 C CA . THR A 1 97 ? 15.981 8.453 -2.873 1.00 92.56 97 THR A CA 1
ATOM 799 C C . THR A 1 97 ? 15.738 8.757 -4.342 1.00 92.56 97 THR A C 1
ATOM 801 O O . THR A 1 97 ? 14.776 8.262 -4.924 1.00 92.56 97 THR A O 1
ATOM 804 N N . LYS A 1 98 ? 16.595 9.574 -4.963 1.00 90.94 98 LYS A N 1
ATOM 805 C CA . LYS A 1 98 ? 16.490 9.862 -6.399 1.00 90.94 98 LYS A CA 1
ATOM 806 C C . LYS A 1 98 ? 16.692 8.590 -7.215 1.00 90.94 98 LYS A C 1
ATOM 808 O O . LYS A 1 98 ? 17.587 7.797 -6.926 1.00 90.94 98 LYS A O 1
ATOM 813 N N . ARG A 1 99 ? 15.875 8.418 -8.251 1.00 86.06 99 ARG A N 1
ATOM 814 C CA . ARG A 1 99 ? 16.065 7.348 -9.229 1.00 86.06 9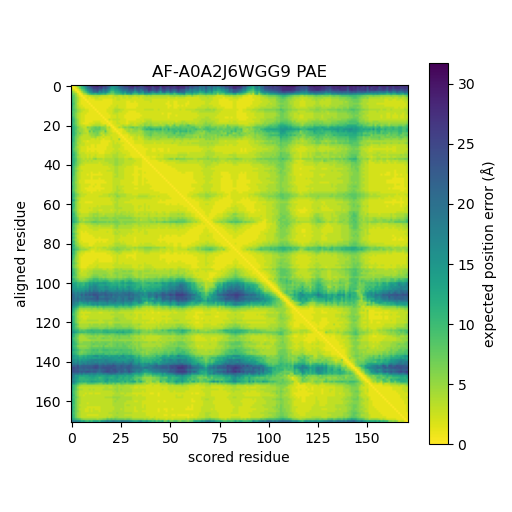9 ARG A CA 1
ATOM 815 C C . ARG A 1 99 ? 17.326 7.598 -10.044 1.00 86.06 99 ARG A C 1
ATOM 817 O O . ARG A 1 99 ? 17.647 8.734 -10.386 1.00 86.06 99 ARG A O 1
ATOM 824 N N . ALA A 1 100 ? 18.003 6.514 -10.408 1.00 82.00 100 ALA A N 1
ATOM 825 C CA . ALA A 1 100 ? 19.142 6.569 -11.322 1.00 82.00 100 ALA A CA 1
ATOM 826 C C . ALA A 1 100 ? 18.716 6.926 -12.758 1.00 82.00 100 ALA A C 1
ATOM 828 O O . ALA A 1 100 ? 19.517 7.410 -13.553 1.00 82.00 100 ALA A O 1
ATOM 829 N N . THR A 1 101 ? 17.456 6.669 -13.110 1.00 75.00 101 THR A N 1
ATOM 830 C CA . THR A 1 101 ? 16.902 6.916 -14.440 1.00 75.00 101 THR A CA 1
ATOM 831 C C . THR A 1 101 ? 15.496 7.474 -14.301 1.00 75.00 101 THR A C 1
ATOM 833 O O . THR A 1 101 ? 14.661 6.885 -13.618 1.00 75.00 101 THR A O 1
ATOM 836 N N . LYS A 1 102 ? 15.240 8.608 -14.957 1.00 71.69 102 LYS A N 1
ATOM 837 C CA . LYS A 1 102 ? 13.902 9.192 -15.044 1.00 71.69 102 LYS A CA 1
ATOM 838 C C . LYS A 1 102 ? 13.056 8.357 -15.999 1.00 71.69 102 LYS A C 1
ATOM 840 O O . LYS A 1 102 ? 13.469 8.111 -17.132 1.00 71.69 102 LYS A O 1
ATOM 845 N N . LEU A 1 103 ? 11.892 7.917 -15.537 1.00 69.31 103 LEU A N 1
ATOM 846 C CA . LEU A 1 103 ? 10.977 7.093 -16.324 1.00 69.31 103 LEU A CA 1
ATOM 847 C C . LEU A 1 103 ? 9.704 7.884 -16.607 1.00 69.31 103 LEU A C 1
ATOM 849 O O . LEU A 1 103 ? 9.023 8.323 -15.689 1.00 69.31 103 LEU A O 1
ATOM 853 N N . HIS A 1 104 ? 9.390 8.053 -17.890 1.00 68.06 104 HIS A N 1
ATOM 854 C CA . HIS A 1 104 ? 8.191 8.746 -18.358 1.00 68.06 104 HIS A CA 1
ATOM 855 C C . HIS A 1 104 ? 7.117 7.752 -18.775 1.00 68.06 104 HIS A C 1
ATOM 857 O O . HIS A 1 104 ? 7.074 7.321 -19.929 1.00 68.06 104 HIS A O 1
ATOM 863 N N . PHE A 1 105 ? 6.273 7.338 -17.836 1.00 64.12 105 PHE A N 1
ATOM 864 C CA . PHE A 1 105 ? 5.236 6.350 -18.116 1.00 64.12 105 PHE A CA 1
ATOM 865 C C . PHE A 1 105 ? 4.224 6.917 -19.118 1.00 64.12 105 PHE A C 1
ATOM 867 O O . PHE A 1 105 ? 3.587 7.934 -18.856 1.00 64.12 105 PHE A O 1
ATOM 874 N N . SER A 1 106 ? 4.075 6.274 -20.281 1.00 59.84 106 SER A N 1
ATOM 875 C CA . SER A 1 106 ? 3.114 6.680 -21.306 1.00 59.84 106 SER A CA 1
ATOM 876 C C . SER A 1 106 ? 2.048 5.605 -21.503 1.00 59.84 106 SER A C 1
ATOM 878 O O . SER A 1 106 ? 2.311 4.407 -21.502 1.00 59.84 106 SER A O 1
ATOM 880 N N . SER A 1 107 ? 0.799 6.035 -21.648 1.00 57.88 107 SER A N 1
ATOM 881 C CA . SER A 1 107 ? -0.372 5.155 -21.737 1.00 57.88 107 SER A CA 1
ATOM 882 C C . SER A 1 107 ? -0.586 4.534 -23.125 1.00 57.88 107 SER A C 1
ATOM 884 O O . SER A 1 107 ? -1.533 3.770 -23.306 1.00 57.88 107 SER A O 1
ATOM 886 N N . ASN A 1 108 ? 0.282 4.825 -24.098 1.00 60.28 108 ASN A N 1
ATOM 887 C CA . ASN A 1 108 ? 0.088 4.481 -25.514 1.00 60.28 108 ASN A CA 1
ATOM 888 C C . ASN A 1 108 ? 0.758 3.162 -25.944 1.00 60.28 108 ASN A C 1
ATOM 890 O O . ASN A 1 108 ? 0.919 2.920 -27.135 1.00 60.28 108 ASN A O 1
ATOM 894 N N . SER A 1 109 ? 1.154 2.314 -24.994 1.00 63.62 109 SER A N 1
ATOM 895 C CA . SER A 1 109 ? 1.739 1.000 -25.276 1.00 63.62 109 SER A CA 1
ATOM 896 C C . SER A 1 109 ? 0.710 -0.128 -25.234 1.00 63.62 109 SER A C 1
ATOM 898 O O . SER A 1 109 ? -0.169 -0.151 -24.366 1.00 63.62 109 SER A O 1
ATOM 900 N N . ASP A 1 110 ? 0.866 -1.103 -26.128 1.00 65.38 110 ASP A N 1
ATOM 901 C CA . ASP A 1 110 ? 0.141 -2.381 -26.091 1.00 65.38 110 ASP A CA 1
ATOM 902 C C . ASP A 1 110 ? 0.821 -3.419 -25.180 1.00 65.38 110 ASP A C 1
ATOM 904 O O . ASP A 1 110 ? 0.255 -4.472 -24.889 1.00 65.38 110 ASP A O 1
ATOM 908 N N . ILE A 1 111 ? 2.027 -3.122 -24.685 1.00 65.81 111 ILE A N 1
ATOM 909 C CA . ILE A 1 111 ? 2.776 -3.992 -23.777 1.00 65.81 111 ILE A CA 1
ATOM 910 C C . ILE A 1 111 ? 2.352 -3.688 -22.341 1.00 65.81 111 ILE A C 1
ATOM 912 O O . ILE A 1 111 ? 2.480 -2.554 -21.877 1.00 65.81 111 ILE A O 1
ATOM 916 N N . ILE A 1 112 ? 1.880 -4.715 -21.630 1.00 72.88 112 ILE A N 1
ATOM 917 C CA . ILE A 1 112 ? 1.492 -4.636 -20.220 1.00 72.88 112 ILE A CA 1
ATOM 918 C C . ILE A 1 112 ? 2.503 -5.425 -19.382 1.00 72.88 112 ILE A C 1
ATOM 920 O O . ILE A 1 112 ? 2.590 -6.645 -19.511 1.00 72.88 112 ILE A O 1
ATOM 924 N N . PHE A 1 113 ? 3.235 -4.754 -18.492 1.00 81.25 113 PHE A N 1
ATOM 925 C CA . PHE A 1 113 ? 4.004 -5.429 -17.441 1.00 81.25 113 PHE A CA 1
ATOM 926 C C . PHE A 1 113 ? 3.200 -5.512 -16.151 1.00 81.25 113 PHE A C 1
ATOM 928 O O . PHE A 1 113 ? 2.299 -4.711 -15.910 1.00 81.25 113 PHE A O 1
ATOM 935 N N . THR A 1 114 ? 3.518 -6.480 -15.299 1.00 87.69 114 THR A N 1
ATOM 936 C CA . THR A 1 114 ? 2.947 -6.549 -13.950 1.00 87.69 114 THR A CA 1
ATOM 937 C C . THR A 1 114 ? 3.911 -5.918 -12.961 1.00 87.69 114 THR A C 1
ATOM 939 O O . THR A 1 114 ? 5.053 -6.358 -12.848 1.00 87.69 114 THR A O 1
ATOM 942 N N . MET A 1 115 ? 3.447 -4.903 -12.243 1.00 90.19 115 MET A N 1
ATOM 943 C CA . MET A 1 115 ? 4.157 -4.263 -11.142 1.00 90.19 115 MET A CA 1
ATOM 944 C C . MET A 1 115 ? 3.560 -4.715 -9.812 1.00 90.19 115 MET A C 1
ATOM 946 O O . MET A 1 115 ? 2.342 -4.811 -9.669 1.00 90.19 115 MET A O 1
ATOM 950 N N . CYS A 1 116 ? 4.408 -4.998 -8.828 1.00 93.94 116 CYS A N 1
ATOM 951 C CA . CYS A 1 116 ? 3.944 -5.280 -7.479 1.00 93.94 116 CYS A CA 1
ATOM 952 C C . CYS A 1 116 ? 3.363 -4.004 -6.855 1.00 93.94 116 CYS A C 1
ATOM 954 O O . CYS A 1 116 ? 4.096 -3.037 -6.675 1.00 93.94 116 CYS A O 1
ATOM 956 N N . ALA A 1 117 ? 2.091 -4.019 -6.461 1.00 92.94 117 ALA A N 1
ATOM 957 C CA . ALA A 1 117 ? 1.397 -2.897 -5.829 1.00 92.94 117 ALA A CA 1
ATOM 958 C C . ALA A 1 117 ? 1.946 -2.532 -4.437 1.00 92.94 117 ALA A C 1
ATOM 960 O O . ALA A 1 117 ? 1.563 -1.511 -3.876 1.00 92.94 117 ALA A O 1
ATOM 961 N N . TRP A 1 118 ? 2.822 -3.371 -3.872 1.00 95.38 118 TRP A N 1
ATOM 962 C CA . TRP A 1 118 ? 3.411 -3.162 -2.550 1.00 95.38 118 TRP A CA 1
ATOM 963 C C . TRP A 1 118 ? 4.869 -2.695 -2.590 1.00 95.38 118 TRP A C 1
ATOM 965 O O . TRP A 1 118 ? 5.265 -1.835 -1.811 1.00 95.38 118 TRP A O 1
ATOM 975 N N . CYS A 1 119 ? 5.692 -3.261 -3.480 1.00 94.94 119 CYS A N 1
ATOM 976 C CA . CYS A 1 119 ? 7.130 -2.963 -3.543 1.00 94.94 119 CYS A CA 1
ATOM 977 C C . CYS A 1 119 ? 7.597 -2.348 -4.868 1.00 94.94 119 CYS A C 1
ATOM 979 O O . CYS A 1 119 ? 8.787 -2.092 -5.012 1.00 94.94 119 CYS A O 1
ATOM 981 N N . ASN A 1 120 ? 6.698 -2.145 -5.836 1.00 91.56 120 ASN A N 1
ATOM 982 C CA . ASN A 1 120 ? 6.967 -1.620 -7.183 1.00 91.56 120 ASN A CA 1
ATOM 983 C C . ASN A 1 120 ? 7.987 -2.401 -8.030 1.00 91.56 120 ASN A C 1
ATOM 985 O O . ASN A 1 120 ? 8.365 -1.952 -9.111 1.00 91.56 120 ASN A O 1
ATOM 989 N N . LYS A 1 121 ? 8.397 -3.603 -7.602 1.00 93.06 121 LYS A N 1
ATOM 990 C CA . LYS A 1 121 ? 9.165 -4.514 -8.460 1.00 93.06 121 LYS A CA 1
ATOM 991 C C . LYS A 1 121 ? 8.336 -4.942 -9.668 1.00 93.06 121 LYS A C 1
ATOM 993 O O . LYS A 1 121 ? 7.126 -5.152 -9.559 1.00 93.06 121 LYS A O 1
ATOM 998 N N . ILE A 1 122 ? 9.000 -5.139 -10.798 1.00 90.19 122 ILE A N 1
ATOM 999 C CA . ILE A 1 122 ? 8.394 -5.546 -12.064 1.00 90.19 122 ILE A CA 1
ATOM 1000 C C . ILE A 1 122 ? 8.580 -7.040 -12.286 1.00 90.19 122 ILE A C 1
ATOM 1002 O O . ILE A 1 122 ? 9.671 -7.583 -12.102 1.00 90.19 122 ILE A O 1
ATOM 1006 N N . LYS A 1 123 ? 7.514 -7.701 -12.735 1.00 90.62 123 LYS A N 1
ATOM 1007 C CA . LYS A 1 123 ? 7.557 -9.090 -13.175 1.00 90.62 123 LYS A CA 1
ATOM 1008 C C . LYS A 1 123 ? 8.357 -9.197 -14.474 1.00 90.62 123 LYS A C 1
ATOM 1010 O O . LYS A 1 123 ? 7.953 -8.687 -15.518 1.00 90.62 123 LYS A O 1
ATOM 1015 N N . TYR A 1 124 ? 9.473 -9.909 -14.411 1.00 88.25 124 TYR A N 1
ATOM 1016 C CA . TYR A 1 124 ? 10.277 -10.315 -15.553 1.00 88.25 124 TYR A CA 1
ATOM 1017 C C . TYR A 1 124 ? 10.354 -11.838 -15.580 1.00 88.25 124 TYR A C 1
ATOM 1019 O O . TYR A 1 124 ? 11.025 -12.450 -14.747 1.00 88.25 124 TYR A O 1
ATOM 1027 N N . ARG A 1 125 ? 9.672 -12.454 -16.554 1.00 86.50 125 ARG A N 1
ATOM 1028 C CA . ARG A 1 125 ? 9.472 -13.913 -16.601 1.00 86.50 125 ARG A CA 1
ATOM 1029 C C . ARG A 1 125 ? 8.803 -14.386 -15.298 1.00 86.50 125 ARG A C 1
ATOM 1031 O O . ARG A 1 125 ? 7.714 -13.908 -14.982 1.00 86.50 125 ARG A O 1
ATOM 1038 N N . ASP A 1 126 ? 9.465 -15.253 -14.538 1.00 86.81 126 ASP A N 1
ATOM 1039 C CA . ASP A 1 126 ? 8.946 -15.847 -13.301 1.00 86.81 126 ASP A CA 1
ATOM 1040 C C . ASP A 1 126 ? 9.454 -15.161 -12.025 1.00 86.81 126 ASP A C 1
ATOM 1042 O O . ASP A 1 126 ? 9.151 -15.607 -10.922 1.00 86.81 126 ASP A O 1
ATOM 1046 N N . ILE A 1 127 ? 10.215 -14.068 -12.154 1.00 90.94 127 ILE A N 1
ATOM 1047 C CA . ILE A 1 127 ? 10.780 -13.335 -11.015 1.00 90.94 127 ILE A CA 1
ATOM 1048 C C . ILE A 1 127 ? 10.336 -11.875 -11.004 1.00 90.94 127 ILE A C 1
ATOM 1050 O O . ILE A 1 127 ? 10.012 -11.295 -12.039 1.00 90.94 127 ILE A O 1
ATOM 1054 N N . PHE A 1 128 ? 10.348 -11.267 -9.820 1.00 94.44 128 PHE A N 1
ATOM 1055 C CA . PHE A 1 128 ? 10.146 -9.832 -9.646 1.00 94.44 128 PHE A CA 1
ATOM 1056 C C . PHE A 1 128 ? 11.492 -9.155 -9.389 1.00 94.44 128 PHE A C 1
ATOM 1058 O O . PHE A 1 128 ? 12.209 -9.524 -8.460 1.00 94.44 128 PHE A O 1
ATOM 1065 N N . ILE A 1 129 ? 11.830 -8.167 -10.213 1.00 93.06 129 ILE A N 1
ATOM 1066 C CA . ILE A 1 129 ? 13.100 -7.429 -10.167 1.00 93.06 129 ILE A CA 1
ATOM 1067 C C . ILE A 1 129 ? 12.844 -5.929 -10.028 1.00 93.06 129 ILE A C 1
ATOM 1069 O O 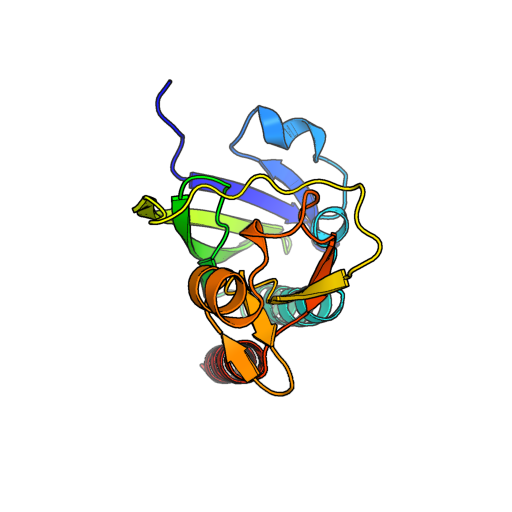. ILE A 1 129 ? 11.722 -5.473 -10.249 1.00 93.06 129 ILE A O 1
ATOM 1073 N N . GLU A 1 130 ? 13.864 -5.158 -9.655 1.00 91.31 130 GLU A N 1
ATOM 1074 C CA . GLU A 1 130 ? 13.734 -3.701 -9.613 1.00 91.31 130 GLU A CA 1
ATOM 1075 C C . GLU A 1 130 ? 13.387 -3.143 -10.996 1.00 91.31 130 GLU A C 1
ATOM 1077 O O . GLU A 1 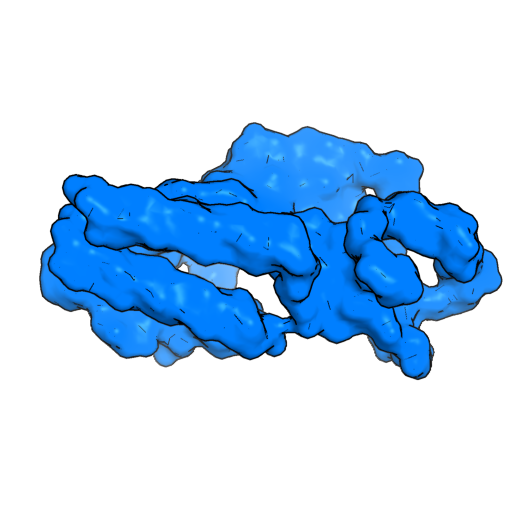130 ? 13.770 -3.695 -12.034 1.00 91.31 130 GLU A O 1
ATOM 1082 N N . LEU A 1 131 ? 12.628 -2.049 -11.012 1.00 85.12 131 LEU A N 1
ATOM 1083 C CA . LEU A 1 131 ? 12.174 -1.425 -12.251 1.00 85.12 131 LEU A CA 1
ATOM 1084 C C . LEU A 1 131 ? 13.363 -1.018 -13.131 1.00 85.12 131 LEU A C 1
ATOM 1086 O O . LEU A 1 131 ? 13.350 -1.267 -14.331 1.00 85.12 131 LEU A O 1
ATOM 1090 N N . GLU A 1 132 ? 14.416 -0.467 -12.537 1.00 83.88 132 GLU A N 1
ATOM 1091 C CA . GLU A 1 132 ? 15.653 -0.087 -13.216 1.00 83.88 132 GLU A CA 1
ATOM 1092 C C . GLU A 1 132 ? 16.350 -1.299 -13.863 1.00 83.88 132 GLU A C 1
ATOM 1094 O O . GLU A 1 132 ? 16.811 -1.225 -15.005 1.00 83.88 132 GLU A O 1
ATOM 1099 N N . ASP A 1 133 ? 16.360 -2.451 -13.187 1.00 88.25 133 ASP A N 1
ATOM 1100 C CA . ASP A 1 133 ? 16.888 -3.694 -13.755 1.00 88.25 133 ASP A CA 1
ATOM 1101 C C . ASP A 1 133 ? 16.024 -4.193 -14.916 1.00 88.25 133 ASP A C 1
ATOM 1103 O O . ASP A 1 133 ? 16.554 -4.668 -15.924 1.00 88.25 133 ASP A O 1
ATOM 1107 N N . ALA A 1 134 ? 14.698 -4.085 -14.796 1.00 84.94 134 ALA A N 1
ATOM 1108 C CA . ALA A 1 134 ? 13.764 -4.449 -15.857 1.00 84.94 134 ALA A CA 1
ATOM 1109 C C . ALA A 1 134 ? 13.948 -3.557 -17.089 1.00 84.94 134 ALA A C 1
ATOM 1111 O O . ALA A 1 134 ? 14.040 -4.070 -18.203 1.00 84.94 134 ALA A O 1
ATOM 1112 N N . VAL A 1 135 ? 14.091 -2.245 -16.887 1.00 80.94 135 VAL A N 1
ATOM 1113 C CA . VAL A 1 135 ? 14.361 -1.266 -17.945 1.00 80.94 135 VAL A CA 1
ATOM 1114 C C . VAL A 1 135 ? 15.620 -1.637 -18.726 1.00 80.94 135 VAL A C 1
ATOM 1116 O O . VAL A 1 135 ? 15.576 -1.679 -19.957 1.00 80.94 135 VAL A O 1
ATOM 1119 N N . ASN A 1 136 ? 16.703 -1.993 -18.031 1.00 82.56 136 ASN A N 1
ATOM 1120 C CA . ASN A 1 136 ? 17.955 -2.414 -18.659 1.00 82.56 136 ASN A CA 1
ATOM 1121 C C . ASN A 1 136 ? 17.832 -3.774 -19.368 1.00 82.56 136 ASN A C 1
ATOM 1123 O O . ASN A 1 136 ? 18.207 -3.911 -20.531 1.00 82.56 136 ASN A O 1
ATOM 1127 N N . LYS A 1 137 ? 17.282 -4.792 -18.695 1.00 84.50 137 LYS A N 1
ATOM 1128 C CA . LYS A 1 137 ? 17.187 -6.167 -19.224 1.00 84.50 137 LYS A CA 1
ATOM 1129 C C . LYS A 1 137 ? 16.224 -6.295 -20.400 1.00 84.50 137 LYS A C 1
ATOM 1131 O O . LYS A 1 137 ? 16.448 -7.121 -21.281 1.00 84.50 137 LYS A O 1
ATOM 1136 N N . MET A 1 138 ? 15.140 -5.526 -20.394 1.00 75.75 138 MET A N 1
ATOM 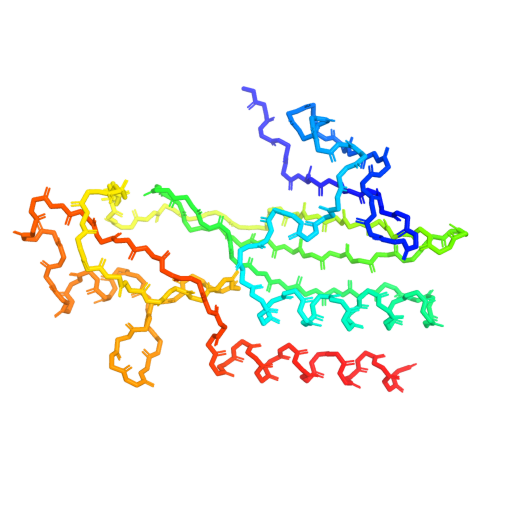1137 C CA . MET A 1 138 ? 14.127 -5.528 -21.450 1.00 75.75 138 MET A CA 1
ATOM 1138 C C . MET A 1 138 ? 14.369 -4.428 -22.492 1.00 75.75 138 MET A C 1
ATOM 1140 O O . MET A 1 138 ? 13.595 -4.335 -23.442 1.00 75.75 138 MET A O 1
ATOM 1144 N N . LYS A 1 139 ? 15.421 -3.606 -22.323 1.00 76.44 139 LYS A N 1
ATOM 1145 C CA . LYS A 1 139 ? 15.753 -2.477 -23.205 1.00 76.44 139 LYS A CA 1
ATOM 1146 C C . LYS A 1 139 ? 14.570 -1.515 -23.390 1.00 76.44 139 LYS A C 1
ATOM 1148 O O . LYS A 1 139 ? 14.311 -1.040 -24.489 1.00 76.44 139 LYS A O 1
ATOM 1153 N N . LEU A 1 140 ? 13.830 -1.226 -22.313 1.00 70.44 140 LEU A N 1
ATOM 1154 C CA . LEU A 1 140 ? 12.569 -0.467 -22.392 1.00 70.44 140 LEU A CA 1
ATOM 1155 C C . LEU A 1 140 ? 12.755 0.966 -22.906 1.00 70.44 140 LEU A C 1
ATOM 1157 O O . LEU A 1 140 ? 11.847 1.499 -23.530 1.00 70.44 140 LEU A O 1
ATOM 1161 N N . LEU A 1 141 ? 13.928 1.567 -22.688 1.00 69.00 141 LEU A N 1
ATOM 1162 C CA . LEU A 1 141 ? 14.253 2.907 -23.197 1.00 69.00 141 LEU A CA 1
ATOM 1163 C C . LEU A 1 141 ? 14.562 2.929 -24.702 1.00 69.00 141 LEU A C 1
ATOM 1165 O O . LEU A 1 141 ? 14.624 4.007 -25.282 1.00 69.00 141 LEU A O 1
ATOM 1169 N N . GLU A 1 142 ? 14.770 1.769 -25.338 1.00 67.94 142 GLU A N 1
ATOM 1170 C CA . GLU A 1 142 ? 14.929 1.674 -26.798 1.00 67.94 142 GLU A CA 1
ATOM 1171 C C . GLU A 1 142 ? 13.567 1.751 -27.521 1.00 67.94 142 GLU A C 1
ATOM 1173 O O . GLU A 1 142 ? 13.524 1.937 -28.736 1.00 67.94 142 GLU A O 1
ATOM 1178 N N . TYR A 1 143 ? 12.449 1.643 -26.791 1.00 59.75 143 TYR A N 1
ATOM 1179 C CA . TYR A 1 143 ? 11.101 1.798 -27.335 1.00 59.75 143 TYR A CA 1
ATOM 1180 C C . TYR A 1 143 ? 10.616 3.247 -27.176 1.00 59.75 143 TYR A C 1
ATOM 1182 O O . TYR A 1 143 ? 10.730 3.845 -26.111 1.00 59.75 143 TYR A O 1
ATOM 1190 N N . ASN A 1 144 ? 9.989 3.800 -28.221 1.00 55.12 144 ASN A N 1
ATOM 1191 C CA . ASN A 1 144 ? 9.412 5.159 -28.215 1.00 55.12 144 ASN A CA 1
ATOM 1192 C C . ASN A 1 144 ? 8.165 5.311 -27.315 1.00 55.12 144 ASN A C 1
ATOM 1194 O O . ASN A 1 144 ? 7.551 6.377 -27.278 1.00 55.12 144 ASN A O 1
ATOM 1198 N N . PHE A 1 145 ? 7.753 4.251 -26.620 1.00 56.34 145 PHE A N 1
ATOM 1199 C CA . PHE A 1 145 ? 6.617 4.242 -25.708 1.00 56.34 145 PHE A CA 1
ATOM 1200 C C . PHE A 1 145 ? 6.969 3.432 -24.459 1.00 56.34 145 PHE A C 1
ATOM 1202 O O . PHE A 1 145 ? 7.510 2.330 -24.563 1.00 56.34 145 PHE A O 1
ATOM 1209 N N . LEU A 1 146 ? 6.651 3.961 -23.274 1.00 60.28 146 LEU A N 1
ATOM 1210 C CA . LEU A 1 146 ? 6.752 3.170 -22.053 1.00 60.28 146 LEU A CA 1
ATOM 1211 C C . LEU A 1 146 ? 5.531 2.248 -21.933 1.00 60.28 146 LEU A C 1
ATOM 1213 O O . LEU A 1 146 ? 4.447 2.583 -22.402 1.00 60.28 146 LEU A O 1
ATOM 1217 N N . PRO A 1 147 ? 5.702 1.056 -21.351 1.00 65.38 147 PRO A N 1
ATOM 1218 C CA . PRO A 1 147 ? 4.644 0.064 -21.226 1.00 65.38 147 PRO A CA 1
ATOM 1219 C C . PRO A 1 147 ? 3.544 0.485 -20.245 1.00 65.38 147 PRO A C 1
ATOM 1221 O O . PRO A 1 147 ? 3.770 1.257 -19.312 1.00 65.38 147 PRO A O 1
ATOM 1224 N N . LYS A 1 148 ? 2.356 -0.098 -20.419 1.00 71.88 148 LYS A N 1
ATOM 1225 C CA . LYS A 1 148 ? 1.298 -0.077 -19.405 1.00 71.88 148 LYS A CA 1
ATOM 1226 C C . LYS A 1 148 ? 1.695 -0.981 -18.239 1.00 71.88 148 LYS A C 1
ATOM 1228 O O . LYS A 1 148 ? 2.355 -2.003 -18.430 1.00 71.88 148 LYS A O 1
ATOM 1233 N N . PHE A 1 149 ? 1.226 -0.653 -17.039 1.00 74.31 149 PHE A N 1
ATOM 1234 C CA . PHE A 1 149 ? 1.379 -1.520 -15.873 1.00 74.31 149 PHE A CA 1
ATOM 1235 C C . PHE A 1 149 ? 0.024 -2.052 -15.419 1.00 74.31 149 PHE A C 1
ATOM 1237 O O . PHE A 1 149 ? -0.879 -1.297 -15.065 1.00 74.31 149 PHE A O 1
ATOM 1244 N N . SER A 1 150 ? -0.093 -3.375 -15.413 1.00 79.88 150 SER A N 1
ATOM 1245 C CA . SER A 1 150 ? -1.013 -4.073 -14.521 1.00 79.88 150 SER A CA 1
ATOM 1246 C C . SER A 1 150 ? -0.403 -4.102 -13.124 1.00 79.88 150 SER A C 1
ATOM 1248 O O . SER A 1 150 ? 0.821 -4.117 -12.978 1.00 79.88 150 SER A O 1
ATOM 1250 N N . HIS A 1 151 ? -1.248 -4.114 -12.102 1.00 76.94 151 HIS A N 1
ATOM 1251 C CA . HIS A 1 151 ? -0.799 -4.292 -10.728 1.00 76.94 151 HIS A CA 1
ATOM 1252 C C . HIS A 1 151 ? -1.074 -5.733 -10.285 1.00 76.94 151 HIS A C 1
ATOM 1254 O O . HIS A 1 151 ? -2.005 -6.369 -10.776 1.00 76.94 151 HIS A O 1
ATOM 1260 N N . GLY A 1 152 ? -0.185 -6.250 -9.444 1.00 87.50 152 GLY A N 1
ATOM 1261 C CA . GLY A 1 152 ? -0.250 -7.564 -8.805 1.00 87.50 152 GLY A CA 1
ATOM 1262 C C . GLY A 1 152 ? 0.442 -7.511 -7.443 1.00 87.50 152 GLY A C 1
ATOM 1263 O O . GLY A 1 152 ? 0.982 -6.475 -7.065 1.00 87.50 152 GLY A O 1
ATOM 1264 N N . ILE A 1 153 ? 0.541 -8.634 -6.734 1.00 93.00 153 ILE A N 1
ATOM 1265 C CA . ILE A 1 153 ? 1.422 -8.773 -5.562 1.00 93.00 153 ILE A CA 1
ATOM 1266 C C . ILE A 1 153 ? 2.471 -9.844 -5.859 1.00 93.00 153 ILE A C 1
ATOM 1268 O O . ILE A 1 153 ? 2.140 -10.940 -6.313 1.00 93.00 153 ILE A O 1
ATOM 1272 N N . CYS A 1 154 ? 3.751 -9.532 -5.637 1.00 94.81 154 CYS A N 1
ATOM 1273 C CA . CYS A 1 154 ? 4.818 -10.511 -5.827 1.00 94.81 154 CYS A CA 1
ATOM 1274 C C . CYS A 1 154 ? 4.828 -11.565 -4.701 1.00 94.81 154 CYS A C 1
ATOM 1276 O O . CYS A 1 154 ? 4.381 -11.268 -3.589 1.00 94.81 154 CYS A O 1
ATOM 1278 N N . PRO A 1 155 ? 5.376 -12.774 -4.942 1.00 93.94 155 PRO A N 1
ATOM 1279 C CA . PRO A 1 155 ? 5.417 -13.839 -3.935 1.00 93.94 155 PRO A CA 1
ATOM 1280 C C . PRO A 1 155 ? 6.091 -13.428 -2.619 1.00 93.94 155 PRO A C 1
ATOM 1282 O O . PRO A 1 155 ? 5.614 -13.802 -1.547 1.00 93.94 155 PRO A O 1
ATOM 1285 N N . ASP A 1 156 ? 7.152 -12.620 -2.698 1.00 95.75 156 ASP A N 1
ATOM 1286 C CA . ASP A 1 156 ? 7.880 -12.126 -1.525 1.00 95.75 156 ASP A CA 1
ATOM 1287 C C . ASP A 1 156 ? 6.985 -11.238 -0.650 1.00 95.75 156 ASP A C 1
ATOM 1289 O O . ASP A 1 156 ? 6.879 -11.457 0.556 1.00 95.75 156 ASP A O 1
ATOM 1293 N N . CYS A 1 157 ? 6.294 -10.265 -1.258 1.00 96.50 157 CYS A N 1
ATOM 1294 C CA . CYS A 1 157 ? 5.387 -9.370 -0.538 1.00 96.50 157 CYS A CA 1
ATOM 1295 C C . CYS A 1 157 ? 4.160 -10.111 -0.014 1.00 96.50 157 CYS A C 1
ATOM 1297 O O . CYS A 1 157 ? 3.757 -9.867 1.117 1.00 96.50 157 CYS A O 1
ATOM 1299 N N . TYR A 1 158 ? 3.594 -11.039 -0.791 1.00 95.50 158 TYR A N 1
ATOM 1300 C CA . TYR A 1 158 ? 2.481 -11.863 -0.328 1.00 95.50 158 TYR A CA 1
ATOM 1301 C C . TYR A 1 158 ? 2.872 -12.648 0.929 1.00 95.50 158 TYR A C 1
ATOM 1303 O O . TYR A 1 158 ? 2.221 -12.541 1.963 1.00 95.50 158 TYR A O 1
ATOM 1311 N N . THR A 1 159 ? 3.977 -13.392 0.858 1.00 96.31 159 THR A N 1
ATOM 1312 C CA . THR A 1 159 ? 4.449 -14.227 1.969 1.00 96.31 159 THR A CA 1
ATOM 1313 C C . THR A 1 159 ? 4.799 -13.382 3.193 1.00 96.31 159 THR A C 1
ATOM 1315 O O . THR A 1 159 ? 4.427 -13.742 4.309 1.00 96.31 159 THR A O 1
ATOM 1318 N N . GLY A 1 160 ? 5.474 -12.245 2.992 1.00 96.75 160 GLY A N 1
ATOM 1319 C CA . GLY A 1 160 ? 5.814 -11.310 4.064 1.00 96.75 160 GLY A CA 1
ATOM 1320 C C . GLY A 1 160 ? 4.578 -10.754 4.770 1.00 96.75 160 GLY A C 1
ATOM 1321 O O . GLY A 1 160 ? 4.466 -10.881 5.986 1.00 96.75 160 GLY A O 1
ATOM 1322 N N . LEU A 1 161 ? 3.613 -10.229 4.010 1.00 96.31 161 LEU A N 1
ATOM 1323 C CA . LEU A 1 161 ? 2.397 -9.633 4.567 1.00 96.31 161 LEU A CA 1
ATOM 1324 C C . LEU A 1 161 ? 1.527 -10.657 5.291 1.00 96.31 161 LEU A C 1
ATOM 1326 O O . LEU A 1 161 ? 1.050 -10.384 6.388 1.00 96.31 161 LEU A O 1
ATOM 1330 N N . ILE A 1 162 ? 1.339 -11.850 4.722 1.00 96.81 162 ILE A N 1
ATOM 1331 C CA . ILE A 1 162 ? 0.566 -12.906 5.387 1.00 96.81 162 ILE A CA 1
ATOM 1332 C C . ILE A 1 162 ? 1.215 -13.294 6.716 1.00 96.81 162 ILE A C 1
ATOM 1334 O O . ILE A 1 162 ? 0.518 -13.395 7.724 1.00 96.81 162 ILE A O 1
ATOM 1338 N N . LYS A 1 163 ? 2.544 -13.429 6.750 1.00 97.12 163 LYS A N 1
ATOM 1339 C CA . LYS A 1 163 ? 3.271 -13.714 7.989 1.00 97.12 163 LYS A CA 1
ATOM 1340 C C . LYS A 1 163 ? 3.104 -12.595 9.025 1.00 97.12 163 LYS A C 1
ATOM 1342 O O . LYS A 1 163 ? 2.842 -12.894 10.189 1.00 97.12 163 LYS A O 1
ATOM 1347 N N . GLU A 1 164 ? 3.222 -11.330 8.620 1.00 96.81 164 GLU A N 1
ATOM 1348 C CA . GLU A 1 164 ? 2.999 -10.171 9.501 1.00 96.81 164 GLU A CA 1
ATOM 1349 C C . GLU A 1 164 ? 1.582 -10.176 10.090 1.00 96.81 164 GLU A C 1
ATOM 1351 O O . GLU A 1 164 ? 1.404 -9.957 11.291 1.00 96.81 164 GLU A O 1
ATOM 1356 N N . ILE A 1 165 ? 0.575 -10.485 9.268 1.00 96.75 165 ILE A N 1
ATOM 1357 C CA . ILE A 1 165 ? -0.826 -10.592 9.689 1.00 96.75 165 ILE A CA 1
ATOM 1358 C C . ILE A 1 165 ? -1.012 -11.731 10.693 1.00 96.75 165 ILE A C 1
ATOM 1360 O O . ILE A 1 165 ? -1.608 -11.526 11.745 1.00 96.75 165 ILE A O 1
ATOM 1364 N N . GLU A 1 166 ? -0.478 -12.919 10.420 1.00 96.75 166 GLU A N 1
ATOM 1365 C CA . GLU A 1 166 ? -0.593 -14.077 11.316 1.00 96.75 166 GLU A CA 1
ATOM 1366 C C . GLU A 1 166 ? 0.144 -13.871 12.647 1.00 96.75 166 GLU A C 1
ATOM 1368 O O . GLU A 1 166 ? -0.287 -14.341 13.701 1.00 96.75 166 GLU A O 1
ATOM 1373 N N . GLU A 1 167 ? 1.284 -13.183 12.633 1.00 96.75 167 GLU A N 1
ATOM 1374 C CA . GLU A 1 167 ? 1.982 -12.771 13.853 1.00 96.75 167 GLU A CA 1
ATOM 1375 C C . GLU A 1 167 ? 1.187 -11.729 14.637 1.00 96.75 167 GLU A C 1
ATOM 1377 O O . GLU A 1 167 ? 1.138 -11.787 15.868 1.00 96.75 167 GLU A O 1
ATOM 1382 N N . TYR A 1 168 ? 0.547 -10.794 13.939 1.00 96.94 168 TYR A N 1
ATOM 1383 C CA . TYR A 1 168 ? -0.336 -9.819 14.552 1.00 96.94 168 TYR A CA 1
ATOM 1384 C C . TYR A 1 168 ? -1.573 -10.480 15.167 1.00 96.94 168 TYR A C 1
ATOM 1386 O O . TYR A 1 168 ? -1.903 -10.165 16.303 1.00 96.94 168 TYR A O 1
ATOM 1394 N N . GLU A 1 169 ? -2.225 -11.415 14.478 1.00 95.19 169 GLU A N 1
ATOM 1395 C CA . GLU A 1 169 ? -3.440 -12.101 14.942 1.00 95.19 169 GLU A CA 1
ATOM 1396 C C . GLU A 1 169 ? -3.193 -13.003 16.164 1.00 95.19 169 GLU A C 1
ATOM 1398 O O . GLU A 1 169 ? -4.110 -13.219 16.953 1.00 95.19 169 GLU A O 1
ATOM 1403 N N . ARG A 1 170 ? -1.966 -13.517 16.341 1.00 93.38 170 ARG A N 1
ATOM 1404 C CA . ARG A 1 170 ? -1.587 -14.386 17.473 1.00 93.38 170 ARG A CA 1
ATOM 1405 C C . ARG A 1 170 ? -1.228 -13.651 18.762 1.00 93.38 170 ARG A C 1
ATOM 1407 O O . ARG A 1 170 ? -1.295 -14.259 19.828 1.00 93.38 170 ARG A O 1
ATOM 1414 N N . LYS A 1 171 ? -0.742 -12.414 18.652 1.00 80.44 171 LYS A N 1
ATOM 1415 C CA . LYS A 1 171 ? -0.404 -11.577 19.816 1.00 80.44 171 LYS A CA 1
ATOM 1416 C C . LYS A 1 171 ? -1.660 -11.169 20.584 1.00 80.44 171 LYS A C 1
ATOM 1418 O O . LYS A 1 171 ? -1.495 -10.633 21.692 1.00 80.44 171 LYS A O 1
#

Nearest PDB structures (foldseek):
  6m9x-assembly1_B  TM=3.391E-01  e=1.023E+00  Branchiostoma floridae
  7sf9-assembly1_C  TM=3.177E-01  e=1.912E+00  Branchiostoma floridae
  2g3o-assembly1_B  TM=3.047E-01  e=2.166E+00  Pontellina plumata
  4dkn-assembly1_B  TM=2.898E-01  e=2.306E+00  Branchiostoma floridae
  5ltp-assembly3_C  TM=3.297E-01  e=5.537E+00  Branchiostoma lanceolatum

Solvent-accessible surface area (backbone atoms only — not comparable to full-atom values): 9574 Å² total; per-residue (Å²): 128,85,76,72,55,56,47,37,41,31,21,42,78,82,39,30,24,74,46,54,73,40,80,83,54,50,82,46,46,80,34,49,62,62,78,80,50,89,30,67,68,58,49,54,52,49,50,52,50,52,52,50,22,53,74,69,62,47,69,46,76,52,74,39,37,68,60,60,53,56,32,46,30,37,29,38,40,36,40,33,48,48,78,88,53,22,35,38,38,39,39,31,64,74,45,77,44,76,47,96,60,79,54,74,82,32,86,86,35,92,49,70,42,44,27,18,70,46,68,54,28,29,52,54,90,95,44,71,39,52,51,70,57,47,37,64,77,68,45,44,84,79,44,100,51,30,55,31,73,44,60,42,74,45,71,68,59,50,55,50,50,52,50,54,49,55,55,58,74,71,106